Protein AF-A0A7W8JD58-F1 (afdb_monomer_lite)

Foldseek 3Di:
DQDDLVNLVVVPPDPPQQQPDPVLVVLVVQLSVLVNVLVVCPPPPDSPVSVVSNVVSVVVNVVCCVPPPSSVVD

Structure (mmCIF, N/CA/C/O backbone):
data_AF-A0A7W8JD58-F1
#
_entry.id   AF-A0A7W8JD58-F1
#
loop_
_atom_site.group_PDB
_atom_site.id
_atom_site.type_symbol
_atom_site.label_atom_id
_atom_site.label_alt_id
_atom_site.label_comp_id
_atom_site.label_asym_id
_atom_site.label_entity_id
_atom_site.label_seq_id
_atom_site.pdbx_PDB_ins_code
_atom_site.Cartn_x
_atom_site.Cartn_y
_atom_site.Cartn_z
_atom_site.occupancy
_atom_site.B_iso_or_equiv
_atom_site.auth_seq_id
_atom_site.auth_comp_id
_atom_site.auth_asym_id
_atom_site.auth_atom_id
_atom_site.pdbx_PDB_model_num
ATOM 1 N N . MET A 1 1 ? 7.650 11.096 -16.627 1.00 53.97 1 MET A N 1
ATOM 2 C CA . MET A 1 1 ? 6.947 11.926 -15.628 1.00 53.97 1 MET A CA 1
ATOM 3 C C . MET A 1 1 ? 7.280 11.360 -14.258 1.00 53.97 1 MET A C 1
ATOM 5 O O . MET A 1 1 ? 7.095 10.164 -14.079 1.00 53.97 1 MET A O 1
ATOM 9 N N . LEU A 1 2 ? 7.873 12.148 -13.358 1.00 62.25 2 LEU A N 1
ATOM 10 C CA . LEU A 1 2 ? 8.107 11.728 -11.973 1.00 62.25 2 LEU A CA 1
ATOM 11 C C . LEU A 1 2 ? 6.905 12.178 -11.154 1.00 62.25 2 LEU A C 1
ATOM 13 O O . LEU A 1 2 ? 6.658 13.376 -11.053 1.00 62.25 2 LEU A O 1
ATOM 17 N N . MET A 1 3 ? 6.156 11.231 -10.606 1.00 68.12 3 MET A N 1
ATOM 18 C CA . MET A 1 3 ? 5.052 11.556 -9.717 1.00 68.12 3 MET A CA 1
ATOM 19 C C . MET A 1 3 ? 5.615 11.839 -8.326 1.00 68.12 3 MET A C 1
ATOM 21 O O . MET A 1 3 ? 6.361 11.019 -7.775 1.00 68.12 3 MET A O 1
ATOM 25 N N . ASN A 1 4 ? 5.302 13.009 -7.772 1.00 68.62 4 ASN A N 1
ATOM 26 C CA . ASN A 1 4 ? 5.637 13.330 -6.388 1.00 68.62 4 ASN A CA 1
ATOM 27 C C . ASN A 1 4 ? 4.501 12.897 -5.442 1.00 68.62 4 ASN A C 1
ATOM 29 O O . ASN A 1 4 ? 3.385 12.599 -5.865 1.00 68.62 4 ASN A O 1
ATOM 33 N N . GLN A 1 5 ? 4.803 12.803 -4.148 1.00 63.31 5 GLN A N 1
ATOM 34 C CA . GLN A 1 5 ? 3.859 12.289 -3.151 1.00 63.31 5 GLN A CA 1
ATOM 35 C C . GLN A 1 5 ? 2.608 13.168 -3.023 1.00 63.31 5 GLN A C 1
ATOM 37 O O . GLN A 1 5 ? 1.509 12.641 -2.888 1.00 63.31 5 GLN A O 1
ATOM 42 N N . SER A 1 6 ? 2.758 14.489 -3.134 1.00 65.00 6 SER A N 1
ATOM 43 C CA . SER A 1 6 ? 1.642 15.435 -3.068 1.00 65.00 6 SER A CA 1
ATOM 44 C C . SER A 1 6 ? 0.673 15.275 -4.243 1.00 65.00 6 SER A C 1
ATOM 46 O O . SER A 1 6 ? -0.534 15.350 -4.043 1.00 65.00 6 SER A O 1
ATOM 48 N N . GLN A 1 7 ? 1.178 14.995 -5.451 1.00 65.19 7 GLN A N 1
ATOM 49 C CA . GLN A 1 7 ? 0.371 14.691 -6.642 1.00 65.19 7 GLN A CA 1
ATOM 50 C C . GLN A 1 7 ? -0.394 13.372 -6.499 1.00 65.19 7 GLN A C 1
ATOM 52 O O . GLN A 1 7 ? -1.558 13.294 -6.871 1.00 65.19 7 GLN A O 1
ATOM 57 N N . LEU A 1 8 ? 0.241 12.351 -5.915 1.00 65.56 8 LEU A N 1
ATOM 58 C CA . LEU A 1 8 ? -0.410 11.069 -5.647 1.00 65.56 8 LEU A CA 1
ATOM 59 C C . LEU A 1 8 ? -1.547 11.218 -4.618 1.00 65.56 8 LEU A C 1
ATOM 61 O O . LEU A 1 8 ? -2.639 10.692 -4.814 1.00 65.56 8 LEU A O 1
ATOM 65 N N . LEU A 1 9 ? -1.301 11.973 -3.544 1.00 62.47 9 LEU A N 1
ATOM 66 C CA . LEU A 1 9 ? -2.288 12.250 -2.498 1.00 62.47 9 LEU A CA 1
ATOM 67 C C . LEU A 1 9 ? -3.474 13.064 -3.029 1.00 62.47 9 LEU A C 1
ATOM 69 O O . LEU A 1 9 ? -4.617 12.768 -2.708 1.00 62.47 9 LEU A O 1
ATOM 73 N N . SER A 1 10 ? -3.213 14.054 -3.885 1.00 62.59 10 SER A N 1
ATOM 74 C CA . SER A 1 10 ? -4.270 14.864 -4.508 1.00 62.59 10 SER A CA 1
ATOM 75 C C . SER A 1 10 ? -5.063 14.115 -5.586 1.00 62.59 10 SER A C 1
ATOM 77 O O . SER A 1 10 ? -6.218 14.457 -5.820 1.00 62.59 10 SER A O 1
ATOM 79 N N . SER A 1 11 ? -4.508 13.055 -6.187 1.00 60.81 11 SER A N 1
ATOM 80 C CA . SER A 1 11 ? -5.266 12.133 -7.048 1.00 60.81 11 SER A CA 1
ATOM 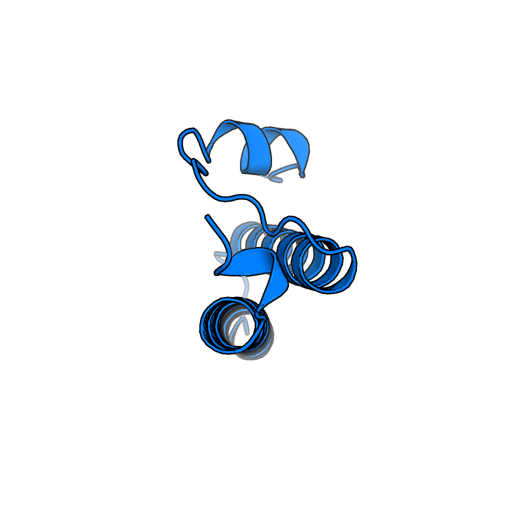81 C C . SER A 1 11 ? -6.138 11.121 -6.291 1.00 60.81 11 SER A C 1
ATOM 83 O O . SER A 1 11 ? -6.794 10.303 -6.935 1.00 60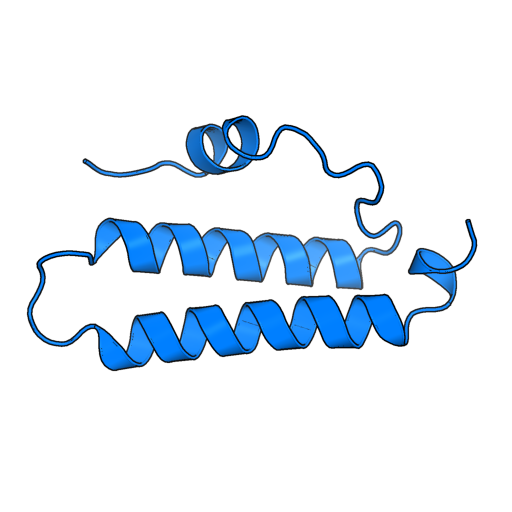.81 11 SER A O 1
ATOM 85 N N . TRP A 1 12 ? -6.181 11.175 -4.953 1.00 65.31 12 TRP A N 1
ATOM 86 C CA . TRP A 1 12 ? -6.947 10.255 -4.102 1.00 65.31 12 TRP A CA 1
ATOM 87 C C . TRP A 1 12 ? -8.116 10.970 -3.389 1.00 65.31 12 TRP A C 1
ATOM 89 O O . TRP A 1 12 ? -8.095 11.131 -2.170 1.00 65.31 12 TRP A O 1
ATOM 99 N N . PRO A 1 13 ? -9.142 11.445 -4.123 1.00 45.22 13 PRO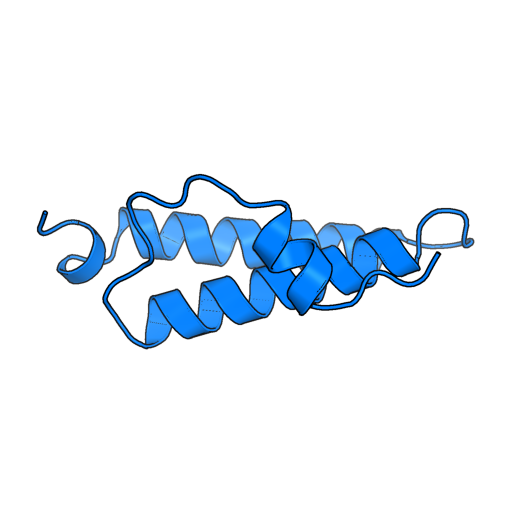 A N 1
ATOM 100 C CA . PRO A 1 13 ? -10.100 12.426 -3.608 1.00 45.22 13 PRO A CA 1
ATOM 101 C C . PRO A 1 13 ? -11.114 11.905 -2.577 1.00 45.22 13 PRO A C 1
ATOM 103 O O . PRO A 1 13 ? -11.806 12.725 -1.995 1.00 45.22 13 PRO A O 1
ATOM 106 N N . ASN A 1 14 ? -11.210 10.598 -2.311 1.00 48.44 14 ASN A N 1
ATOM 107 C CA . ASN 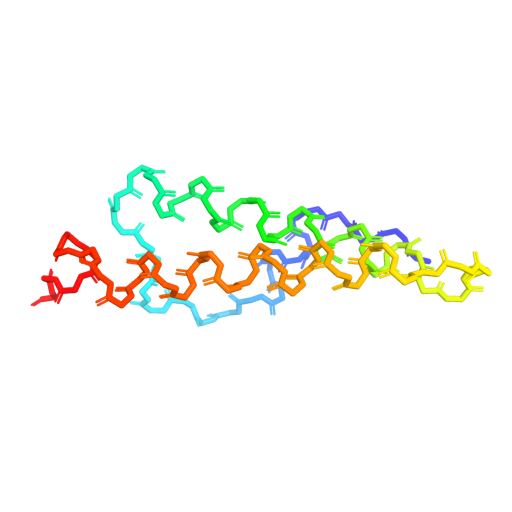A 1 14 ? -12.204 10.039 -1.384 1.00 48.44 14 ASN A CA 1
ATOM 108 C C . ASN A 1 14 ? -11.601 8.940 -0.501 1.00 48.44 14 ASN A C 1
ATOM 110 O O . ASN A 1 14 ? -11.725 7.752 -0.791 1.00 48.44 14 ASN A O 1
ATOM 114 N N . LEU A 1 15 ? -10.959 9.336 0.594 1.00 50.06 15 LEU A N 1
ATOM 115 C CA . LEU A 1 15 ? -10.744 8.459 1.744 1.00 50.06 15 LEU A CA 1
ATOM 116 C C . LEU A 1 15 ? -11.646 8.966 2.868 1.00 50.06 15 LEU A C 1
ATOM 118 O O . LEU A 1 15 ? -11.179 9.613 3.797 1.00 50.06 15 LEU A O 1
ATOM 122 N N . GLU A 1 16 ? -12.942 8.667 2.791 1.00 48.19 16 GLU A N 1
ATOM 123 C CA . GLU A 1 16 ? -13.864 8.882 3.920 1.00 48.19 16 GLU A CA 1
ATOM 124 C C . GLU A 1 16 ? -13.501 8.022 5.147 1.00 48.19 16 GLU A C 1
ATOM 126 O O . GLU A 1 16 ? -14.127 8.146 6.191 1.00 48.19 16 GLU A O 1
ATOM 131 N N . LYS A 1 17 ? -12.462 7.181 5.049 1.00 56.03 17 LYS A N 1
ATOM 132 C CA . LYS A 1 17 ? -11.870 6.440 6.162 1.00 56.03 17 LYS A CA 1
ATOM 133 C C . LYS A 1 17 ? -10.353 6.389 6.005 1.00 56.03 17 LYS A C 1
ATOM 135 O O . LYS A 1 17 ? -9.797 5.412 5.507 1.00 56.03 17 LYS A O 1
ATOM 140 N N . TRP A 1 18 ? -9.669 7.474 6.365 1.00 61.44 18 TRP A N 1
ATOM 141 C CA . TRP A 1 18 ? -8.263 7.331 6.742 1.00 61.44 18 TRP A CA 1
ATOM 142 C C . TRP A 1 18 ? -8.202 6.438 7.987 1.00 61.44 18 TRP A C 1
ATOM 144 O O . TRP A 1 18 ? -9.059 6.589 8.857 1.00 61.44 18 TRP A O 1
ATOM 154 N N . PRO A 1 19 ? -7.225 5.525 8.101 1.00 62.16 19 PRO A N 1
ATOM 155 C CA . PRO A 1 19 ? -7.030 4.796 9.344 1.00 62.16 19 PRO A CA 1
ATOM 156 C C . PRO A 1 19 ? -6.815 5.791 10.488 1.00 62.16 19 PRO A C 1
ATOM 158 O O . PRO A 1 19 ? -5.958 6.668 10.386 1.00 62.16 19 PRO A O 1
ATOM 161 N N . GLU A 1 20 ? -7.587 5.665 11.565 1.00 68.94 20 GLU A N 1
ATOM 162 C CA . GLU A 1 20 ? -7.500 6.586 12.707 1.00 68.94 20 GLU A CA 1
ATOM 163 C C . GLU A 1 20 ? -6.335 6.260 13.651 1.00 68.94 20 GLU A C 1
ATOM 165 O O . GLU A 1 20 ? -5.994 7.052 14.529 1.00 68.94 20 GLU A O 1
ATOM 170 N N . CYS A 1 21 ? -5.701 5.094 13.489 1.00 84.12 21 CYS A N 1
ATOM 171 C CA . CYS A 1 21 ? -4.554 4.700 14.297 1.00 84.12 21 CYS A CA 1
ATOM 172 C C . CYS A 1 21 ? -3.213 4.940 13.583 1.00 84.12 21 CYS A C 1
ATOM 174 O O . CYS A 1 21 ? -3.095 4.828 12.361 1.00 84.12 21 CYS A O 1
ATOM 176 N N . ASP A 1 22 ? -2.173 5.191 14.383 1.00 84.81 22 ASP A N 1
ATOM 177 C CA . ASP A 1 22 ? -0.814 5.468 13.901 1.00 84.81 22 ASP A CA 1
ATOM 178 C C . ASP A 1 22 ? -0.255 4.354 12.998 1.00 84.81 22 ASP A C 1
ATOM 180 O O . ASP A 1 22 ? 0.401 4.628 11.995 1.00 84.81 22 ASP A O 1
ATOM 184 N N . GLU A 1 23 ? -0.551 3.089 13.312 1.00 85.25 23 GLU A N 1
ATOM 185 C CA . GLU A 1 23 ? -0.106 1.940 12.517 1.00 85.25 23 GLU A CA 1
ATOM 186 C C . GLU A 1 23 ? -0.736 1.936 11.115 1.00 85.25 23 GLU A C 1
ATOM 188 O O . GLU A 1 23 ? -0.037 1.770 10.114 1.00 85.25 23 GLU A O 1
ATOM 193 N N . GLY A 1 24 ? -2.041 2.195 11.018 1.00 84.62 24 GLY A N 1
ATOM 194 C CA . GLY A 1 24 ? -2.734 2.301 9.739 1.00 84.62 24 GLY A CA 1
ATOM 195 C C . GLY A 1 24 ? -2.251 3.494 8.906 1.00 84.62 24 GLY A C 1
ATOM 196 O O . GLY A 1 24 ? -2.118 3.383 7.681 1.00 84.62 24 GLY A O 1
ATOM 197 N N . ILE A 1 25 ? -1.903 4.613 9.553 1.00 84.38 25 ILE A N 1
ATOM 198 C CA . ILE A 1 25 ? -1.284 5.771 8.890 1.00 84.38 25 ILE A CA 1
ATOM 199 C C . ILE A 1 25 ? 0.075 5.386 8.286 1.00 84.38 25 ILE A C 1
ATOM 201 O O . ILE A 1 25 ? 0.347 5.713 7.126 1.00 84.38 25 ILE A O 1
ATOM 205 N N . GLU A 1 26 ? 0.920 4.662 9.020 1.00 87.19 26 GLU A N 1
ATOM 206 C CA . GLU A 1 26 ? 2.228 4.211 8.525 1.00 87.19 26 GLU A CA 1
ATOM 207 C C . GLU A 1 26 ? 2.114 3.189 7.382 1.00 87.19 26 GLU A C 1
ATOM 209 O O . GLU A 1 26 ? 2.857 3.265 6.393 1.00 87.19 26 GLU A O 1
ATOM 214 N N . LEU A 1 27 ? 1.137 2.281 7.445 1.00 87.56 27 LEU A N 1
ATOM 215 C CA . LEU A 1 27 ? 0.837 1.351 6.352 1.00 87.56 27 LEU A CA 1
ATOM 216 C C . LEU A 1 27 ? 0.358 2.089 5.098 1.00 87.56 27 LEU A C 1
ATOM 218 O O . LEU A 1 27 ? 0.838 1.817 3.994 1.00 87.56 27 LEU A O 1
ATOM 222 N N . THR A 1 28 ? -0.504 3.092 5.269 1.00 84.50 28 THR A N 1
ATOM 223 C CA . THR A 1 28 ? -0.976 3.949 4.172 1.00 84.50 28 THR A CA 1
ATOM 224 C C . THR A 1 28 ? 0.185 4.714 3.535 1.00 84.50 28 THR A C 1
ATOM 226 O O . THR A 1 28 ? 0.333 4.733 2.311 1.00 84.50 28 THR A O 1
ATOM 229 N N . ARG A 1 29 ? 1.082 5.297 4.343 1.00 85.94 29 ARG A N 1
ATOM 230 C CA . ARG A 1 29 ? 2.301 5.968 3.853 1.00 85.94 29 ARG A CA 1
ATOM 231 C C . ARG A 1 29 ? 3.200 5.013 3.067 1.00 85.94 29 ARG A C 1
ATOM 233 O O . ARG A 1 29 ? 3.705 5.383 2.002 1.00 85.94 29 ARG A O 1
ATOM 240 N N . SER A 1 30 ? 3.373 3.790 3.564 1.00 88.75 30 SER A N 1
ATOM 241 C CA . SER A 1 30 ? 4.174 2.748 2.915 1.00 88.75 30 SER A CA 1
ATOM 242 C C . SER A 1 30 ? 3.590 2.338 1.562 1.00 88.75 30 SER A C 1
ATOM 244 O O . SER A 1 30 ? 4.317 2.291 0.567 1.00 88.75 30 SER A O 1
ATOM 246 N N . PHE A 1 31 ? 2.272 2.142 1.491 1.00 88.50 31 PHE A N 1
ATOM 247 C CA . PHE A 1 31 ? 1.561 1.874 0.242 1.00 88.50 31 PHE A CA 1
ATOM 248 C C . PHE A 1 31 ? 1.726 3.015 -0.769 1.00 88.50 31 PHE A C 1
ATOM 250 O O . PHE A 1 31 ? 2.145 2.785 -1.904 1.00 88.50 31 PHE A O 1
ATOM 257 N N . LEU A 1 32 ? 1.500 4.265 -0.360 1.00 85.75 32 LEU A N 1
ATOM 258 C CA . LEU A 1 32 ? 1.648 5.429 -1.241 1.00 85.75 32 LEU A CA 1
ATOM 259 C C . LEU A 1 32 ? 3.081 5.575 -1.780 1.00 85.75 32 LEU A C 1
ATOM 261 O O . LEU A 1 3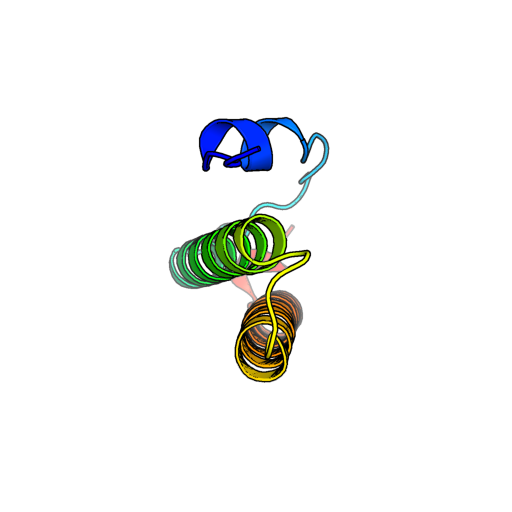2 ? 3.286 5.914 -2.952 1.00 85.75 32 LEU A O 1
ATOM 265 N N . LYS A 1 33 ? 4.092 5.275 -0.957 1.00 88.00 33 LYS A N 1
ATOM 266 C CA . LYS A 1 33 ? 5.490 5.222 -1.402 1.00 88.00 33 LYS A CA 1
ATOM 267 C C . LYS A 1 33 ? 5.691 4.145 -2.474 1.00 88.00 33 LYS A C 1
ATOM 269 O O . LYS A 1 33 ? 6.289 4.444 -3.511 1.00 88.00 33 LYS A O 1
ATOM 274 N N . ALA A 1 34 ? 5.157 2.940 -2.270 1.00 88.81 34 ALA A N 1
ATOM 275 C CA . ALA A 1 34 ? 5.247 1.847 -3.237 1.00 88.81 34 ALA A CA 1
ATOM 276 C C . ALA A 1 34 ? 4.527 2.174 -4.559 1.00 88.81 34 ALA A C 1
ATOM 278 O O . ALA A 1 34 ? 5.076 1.921 -5.634 1.00 88.81 34 ALA A O 1
ATOM 279 N N . VAL A 1 35 ? 3.355 2.823 -4.512 1.00 86.94 35 VAL A N 1
ATOM 280 C CA . VAL A 1 35 ? 2.646 3.311 -5.712 1.00 86.94 35 VAL A CA 1
ATOM 281 C C . VAL A 1 35 ? 3.526 4.285 -6.490 1.00 86.94 35 VAL A C 1
ATOM 283 O O . VAL A 1 35 ? 3.729 4.112 -7.694 1.00 86.94 35 VAL A O 1
ATOM 286 N N . ARG A 1 36 ? 4.100 5.284 -5.807 1.00 85.44 36 ARG A N 1
ATOM 287 C CA . ARG A 1 36 ? 4.995 6.270 -6.427 1.00 85.44 36 ARG A CA 1
ATOM 288 C C . ARG A 1 36 ? 6.177 5.594 -7.122 1.00 85.44 36 ARG A C 1
ATOM 290 O O . ARG A 1 36 ? 6.510 5.932 -8.257 1.00 85.44 36 ARG A O 1
ATOM 297 N N . GLU A 1 37 ? 6.818 4.643 -6.453 1.00 87.62 37 GLU A N 1
ATOM 298 C CA . GLU A 1 37 ? 7.966 3.912 -6.997 1.00 87.62 37 GLU A CA 1
ATOM 299 C C . GLU A 1 37 ? 7.572 3.004 -8.170 1.00 87.62 37 GLU A C 1
ATOM 301 O O . GLU A 1 37 ? 8.292 2.944 -9.172 1.00 87.62 37 GLU A O 1
ATOM 306 N N . CYS A 1 38 ? 6.403 2.366 -8.111 1.00 87.38 38 CYS A N 1
ATOM 307 C CA . CYS A 1 38 ? 5.871 1.564 -9.208 1.00 87.38 38 CYS A CA 1
ATOM 308 C C . CYS A 1 38 ? 5.562 2.430 -10.441 1.00 87.38 38 CYS A C 1
ATOM 310 O O . CYS A 1 38 ? 6.010 2.109 -11.542 1.00 87.38 38 CYS A O 1
ATOM 312 N N . VAL A 1 39 ? 4.884 3.571 -10.275 1.00 85.19 39 VAL A N 1
ATOM 313 C CA . VAL A 1 39 ? 4.584 4.497 -11.384 1.00 85.19 39 VAL A CA 1
ATOM 314 C C . VAL A 1 39 ? 5.866 5.064 -11.999 1.00 85.19 39 VAL A C 1
ATOM 316 O O . VAL A 1 39 ? 6.031 5.038 -13.218 1.00 85.19 39 VAL A O 1
ATOM 319 N N . ASN A 1 40 ? 6.833 5.477 -11.175 1.00 84.81 40 ASN A N 1
ATOM 320 C CA . ASN A 1 40 ? 8.124 6.011 -11.637 1.00 84.81 40 ASN A CA 1
ATOM 321 C C . ASN A 1 40 ? 9.038 4.957 -12.301 1.00 84.81 40 ASN A C 1
ATOM 323 O O . ASN A 1 40 ? 10.122 5.283 -12.811 1.00 84.81 40 ASN A O 1
ATOM 327 N N . THR A 1 41 ? 8.644 3.682 -12.273 1.00 85.94 41 THR A N 1
ATOM 328 C CA . THR A 1 41 ? 9.365 2.581 -12.922 1.00 85.94 41 THR A CA 1
ATOM 329 C C . THR A 1 41 ? 8.625 1.983 -14.116 1.00 85.94 41 THR A C 1
ATOM 331 O O . THR A 1 41 ? 9.202 1.141 -14.807 1.00 85.94 41 THR A O 1
ATOM 334 N N . LEU A 1 42 ? 7.416 2.460 -14.437 1.00 82.50 42 LEU A N 1
ATOM 335 C CA . LEU A 1 42 ? 6.716 2.089 -15.669 1.00 82.50 42 LEU A CA 1
ATOM 336 C C . LEU A 1 42 ? 7.591 2.382 -16.900 1.00 82.50 42 LEU A C 1
ATOM 338 O O . LEU A 1 42 ? 8.241 3.421 -16.994 1.00 82.50 42 LEU A O 1
ATOM 342 N N . GLY A 1 43 ? 7.641 1.428 -17.832 1.00 78.50 43 GLY A N 1
ATOM 343 C CA . GLY A 1 43 ? 8.471 1.506 -19.040 1.00 78.50 43 GLY A CA 1
ATOM 344 C C . GLY A 1 43 ? 9.938 1.084 -18.866 1.00 78.50 43 GLY A C 1
ATOM 345 O O . GLY A 1 43 ? 10.651 0.971 -19.860 1.00 78.50 43 GLY A O 1
ATOM 346 N N . LYS A 1 44 ? 10.409 0.793 -17.643 1.00 83.44 44 LYS A N 1
ATOM 347 C CA . LYS A 1 44 ? 11.761 0.247 -17.409 1.00 83.44 44 LYS A CA 1
ATOM 348 C C . LYS A 1 44 ? 11.768 -1.284 -17.526 1.00 83.44 44 LYS A C 1
ATOM 350 O O . LYS A 1 44 ? 10.783 -1.950 -17.211 1.00 83.44 44 LYS A O 1
ATOM 355 N N . ARG A 1 45 ? 12.896 -1.876 -17.945 1.00 72.62 45 ARG A N 1
ATOM 356 C CA . ARG A 1 45 ? 13.085 -3.341 -17.891 1.00 72.62 45 ARG A CA 1
ATOM 357 C C . ARG A 1 45 ? 13.161 -3.791 -16.418 1.00 72.62 45 ARG A C 1
ATOM 359 O O . ARG A 1 45 ? 13.868 -3.165 -15.639 1.00 72.62 45 ARG A O 1
ATOM 366 N N . ARG A 1 46 ? 12.483 -4.900 -16.073 1.00 73.38 46 ARG A N 1
ATOM 367 C CA . ARG A 1 46 ? 12.423 -5.552 -14.736 1.00 73.38 46 ARG A CA 1
ATOM 368 C C . ARG A 1 46 ? 11.701 -4.749 -13.632 1.00 73.38 46 ARG A C 1
ATOM 370 O O . ARG A 1 46 ? 12.326 -4.220 -12.722 1.00 73.38 46 ARG A O 1
ATOM 377 N N . THR A 1 47 ? 10.366 -4.746 -13.654 1.00 80.50 47 THR A N 1
ATOM 378 C CA . THR A 1 47 ? 9.513 -4.098 -12.629 1.00 80.50 47 THR A CA 1
ATOM 379 C C . THR A 1 47 ? 8.819 -5.079 -11.673 1.00 80.50 47 THR A C 1
ATOM 381 O O . THR A 1 47 ? 7.966 -4.665 -10.891 1.00 80.50 47 THR A O 1
ATOM 384 N N . SER A 1 48 ? 9.127 -6.379 -11.738 1.00 82.50 48 SER A N 1
ATOM 385 C CA . SER A 1 48 ? 8.438 -7.418 -10.953 1.00 82.50 48 SER A CA 1
ATOM 386 C C . SER A 1 48 ? 8.542 -7.185 -9.444 1.00 82.50 48 SER A C 1
ATOM 388 O O . SER A 1 48 ? 7.528 -7.255 -8.760 1.00 82.50 48 SER A O 1
ATOM 390 N N . GLY A 1 49 ? 9.725 -6.811 -8.943 1.00 87.00 49 GLY A N 1
ATOM 391 C CA . GLY A 1 49 ? 9.925 -6.499 -7.523 1.00 87.00 49 GLY A CA 1
ATOM 392 C C . GLY A 1 49 ? 9.079 -5.317 -7.039 1.00 87.00 49 GLY A C 1
ATOM 393 O O . GLY A 1 49 ? 8.460 -5.402 -5.988 1.00 87.00 49 GLY A O 1
ATOM 394 N N . ARG A 1 50 ? 8.959 -4.253 -7.845 1.00 88.50 50 ARG A N 1
ATOM 395 C CA . ARG A 1 50 ? 8.148 -3.071 -7.495 1.00 88.50 50 ARG A CA 1
ATOM 396 C C . ARG A 1 50 ? 6.652 -3.355 -7.494 1.00 88.50 50 ARG A C 1
ATOM 398 O O . ARG A 1 50 ? 5.929 -2.831 -6.658 1.00 88.50 50 ARG A O 1
ATOM 405 N N . ARG A 1 51 ? 6.188 -4.216 -8.403 1.00 86.69 51 ARG A N 1
ATOM 406 C CA . ARG A 1 51 ? 4.796 -4.688 -8.398 1.00 86.69 51 ARG A CA 1
ATOM 407 C C . ARG A 1 51 ? 4.508 -5.579 -7.190 1.00 86.69 51 ARG A C 1
ATOM 409 O O . ARG A 1 51 ? 3.448 -5.445 -6.595 1.00 86.69 51 ARG A O 1
ATOM 416 N N . ALA A 1 52 ? 5.444 -6.452 -6.819 1.00 90.31 52 ALA A N 1
ATOM 417 C CA . ALA A 1 52 ? 5.313 -7.283 -5.625 1.00 90.31 52 ALA A CA 1
ATOM 418 C C . ALA A 1 52 ? 5.269 -6.433 -4.343 1.00 90.31 52 ALA A C 1
ATOM 420 O O . ALA A 1 52 ? 4.399 -6.645 -3.508 1.00 90.31 52 ALA A O 1
ATOM 421 N N . GLU A 1 53 ? 6.143 -5.431 -4.225 1.00 91.81 53 GLU A N 1
ATOM 422 C CA . GLU A 1 53 ? 6.162 -4.474 -3.109 1.00 91.81 53 GLU A CA 1
ATOM 423 C C . GLU A 1 53 ? 4.858 -3.661 -3.017 1.00 91.81 53 GLU A C 1
ATOM 425 O O . GLU A 1 53 ? 4.295 -3.501 -1.933 1.00 91.81 53 GLU A O 1
ATOM 430 N N . LEU A 1 54 ? 4.321 -3.216 -4.158 1.00 90.25 54 LEU A N 1
ATOM 431 C CA . LEU A 1 54 ? 3.017 -2.553 -4.225 1.00 90.25 54 LEU A CA 1
ATOM 432 C C . LEU A 1 54 ? 1.883 -3.456 -3.716 1.00 90.25 54 LEU A C 1
ATOM 434 O O . LEU A 1 54 ? 1.079 -3.026 -2.894 1.00 90.25 54 LEU A O 1
ATOM 438 N N . LEU A 1 55 ? 1.824 -4.706 -4.181 1.00 90.44 55 LEU A N 1
ATOM 439 C CA . LEU A 1 55 ? 0.804 -5.662 -3.740 1.00 90.44 55 LEU A CA 1
ATOM 440 C C . LEU A 1 55 ? 0.938 -5.996 -2.252 1.00 90.44 55 LEU A C 1
ATOM 442 O O . LEU A 1 55 ? -0.062 -6.086 -1.547 1.00 90.44 55 LEU A O 1
ATOM 446 N N . TRP A 1 56 ? 2.168 -6.157 -1.764 1.00 93.44 56 TRP A N 1
ATOM 447 C CA . TRP A 1 56 ? 2.428 -6.462 -0.361 1.00 93.44 56 TRP A CA 1
ATOM 448 C C . TRP A 1 56 ? 1.985 -5.322 0.563 1.00 93.44 56 TRP A C 1
ATOM 450 O O . TRP A 1 56 ? 1.251 -5.561 1.519 1.00 93.44 56 TRP A O 1
ATOM 460 N N . THR A 1 57 ? 2.361 -4.081 0.241 1.00 90.75 57 THR A N 1
ATOM 461 C CA . THR A 1 57 ? 1.968 -2.901 1.031 1.00 90.75 57 THR A CA 1
ATOM 462 C C . THR A 1 57 ? 0.462 -2.641 0.990 1.00 90.75 57 THR A C 1
ATOM 464 O O . THR A 1 57 ? -0.115 -2.274 2.011 1.00 90.75 57 THR A O 1
ATOM 467 N N . TYR A 1 58 ? -0.193 -2.897 -0.147 1.00 87.56 58 TYR A N 1
ATOM 468 C CA . TYR A 1 58 ? -1.652 -2.842 -0.252 1.00 87.56 58 TYR A CA 1
ATOM 469 C C . TYR A 1 58 ? -2.330 -3.884 0.647 1.00 87.56 58 TYR A C 1
ATOM 471 O O . TYR A 1 58 ? -3.203 -3.538 1.439 1.00 87.56 58 TYR A O 1
ATOM 479 N N . ASN A 1 59 ? -1.898 -5.147 0.573 1.00 88.12 59 ASN A N 1
ATOM 480 C CA . ASN A 1 59 ? -2.476 -6.221 1.381 1.00 88.12 59 ASN A CA 1
ATOM 481 C C . ASN A 1 59 ? -2.293 -5.973 2.880 1.00 88.12 59 ASN A C 1
ATOM 483 O O . ASN A 1 59 ? -3.222 -6.215 3.641 1.00 88.12 59 ASN A O 1
ATOM 487 N N . ALA A 1 60 ? -1.133 -5.462 3.303 1.00 88.88 60 ALA A N 1
ATOM 488 C CA . ALA A 1 60 ? -0.892 -5.114 4.701 1.00 88.88 60 ALA A CA 1
ATOM 489 C C . ALA A 1 60 ? -1.857 -4.020 5.192 1.00 88.88 60 ALA A C 1
ATOM 491 O O . ALA A 1 60 ? -2.422 -4.139 6.276 1.00 88.88 60 ALA A O 1
ATOM 492 N N . MET A 1 61 ? -2.100 -2.991 4.373 1.00 86.38 61 MET A N 1
ATOM 493 C CA . MET A 1 61 ? -3.066 -1.933 4.679 1.00 86.38 61 MET A CA 1
ATOM 494 C C . MET A 1 61 ? -4.497 -2.480 4.796 1.00 86.38 61 MET A C 1
ATOM 496 O O . MET A 1 61 ? -5.188 -2.160 5.760 1.00 86.38 61 MET A O 1
ATOM 500 N N . VAL A 1 62 ? -4.929 -3.331 3.856 1.00 83.06 62 VAL A N 1
ATOM 501 C CA . VAL A 1 62 ? -6.265 -3.959 3.881 1.00 83.06 62 VAL A CA 1
ATOM 502 C C . VAL A 1 62 ? -6.423 -4.868 5.100 1.00 83.06 62 VAL A C 1
ATOM 504 O O . VAL A 1 62 ? -7.368 -4.702 5.860 1.00 83.06 62 VAL A O 1
ATOM 507 N N . GLN A 1 63 ? -5.462 -5.759 5.355 1.00 86.56 63 GLN A N 1
ATOM 508 C CA . GLN A 1 63 ? -5.490 -6.658 6.515 1.00 86.56 63 GLN A CA 1
ATOM 509 C C . GLN A 1 63 ? -5.533 -5.899 7.842 1.00 86.56 63 GLN A C 1
ATOM 511 O O . GLN A 1 63 ? -6.238 -6.302 8.770 1.00 86.56 63 GLN A O 1
ATOM 516 N N . HIS A 1 64 ? -4.784 -4.799 7.946 1.00 86.31 64 HIS A N 1
ATOM 517 C CA . HIS A 1 64 ? -4.834 -3.947 9.124 1.00 86.31 64 HIS A CA 1
ATOM 518 C C . HIS A 1 64 ? -6.203 -3.278 9.258 1.00 86.31 64 HIS A C 1
ATOM 520 O O . HIS A 1 64 ? -6.790 -3.332 10.332 1.00 86.31 64 HIS A O 1
ATOM 526 N N . SER A 1 65 ? -6.745 -2.709 8.177 1.00 80.25 65 SER A N 1
ATOM 527 C CA . SER A 1 65 ? -8.091 -2.127 8.190 1.00 80.25 65 SER A CA 1
ATOM 528 C C . SER A 1 65 ? -9.140 -3.150 8.630 1.00 80.25 65 SER A C 1
ATOM 530 O O . SER A 1 65 ? -9.954 -2.844 9.488 1.00 80.25 65 SER A O 1
ATOM 532 N N . ASP A 1 66 ? -9.086 -4.382 8.126 1.00 81.00 66 ASP A N 1
ATOM 533 C CA . ASP A 1 66 ? -10.063 -5.430 8.450 1.00 81.00 66 ASP A CA 1
ATOM 534 C C . ASP A 1 66 ? -9.982 -5.900 9.914 1.00 81.00 66 ASP A C 1
ATOM 536 O O . ASP A 1 66 ? -10.977 -6.341 10.489 1.00 81.00 66 ASP A O 1
ATOM 540 N N . SER A 1 67 ? -8.806 -5.813 10.543 1.00 83.94 67 SER A N 1
ATOM 541 C CA . SER A 1 67 ? -8.559 -6.350 11.892 1.00 83.94 67 SER A CA 1
ATOM 542 C C . SER A 1 67 ? -8.477 -5.291 12.996 1.00 83.94 67 SER A C 1
ATOM 544 O O . SER A 1 67 ? -8.663 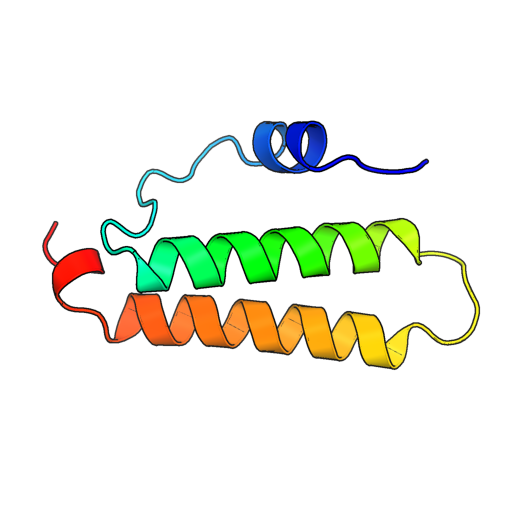-5.606 14.177 1.00 83.94 67 SER A O 1
ATOM 546 N N . CYS A 1 68 ? -8.216 -4.031 12.650 1.00 83.50 68 CYS A N 1
ATOM 547 C CA . CYS A 1 68 ? -7.987 -2.966 13.613 1.00 83.50 68 CYS A CA 1
ATOM 548 C C . CYS A 1 68 ? -9.306 -2.413 14.150 1.00 83.50 68 CYS A C 1
ATOM 550 O O . CYS A 1 68 ? -10.028 -1.694 13.464 1.00 83.50 68 CYS A O 1
ATOM 552 N N . LYS A 1 69 ? -9.586 -2.685 15.428 1.00 78.94 69 LYS A N 1
ATOM 553 C CA . LYS A 1 69 ? -10.780 -2.166 16.112 1.00 78.94 69 LYS A CA 1
ATOM 554 C C . LYS A 1 69 ? -10.879 -0.644 16.036 1.00 78.94 69 LYS A C 1
ATOM 556 O O . LYS A 1 69 ? -11.924 -0.149 15.663 1.00 78.94 69 LYS A O 1
ATOM 561 N N . LYS A 1 70 ? -9.779 0.085 16.256 1.00 75.81 70 LYS A N 1
ATOM 562 C CA . LYS A 1 70 ? -9.765 1.558 16.175 1.00 75.81 70 LYS A CA 1
ATOM 563 C C . LYS A 1 70 ? -10.092 2.105 14.783 1.00 75.81 70 LYS A C 1
ATOM 565 O O . LYS A 1 70 ? -10.616 3.196 14.683 1.00 75.81 70 LYS A O 1
ATOM 570 N N . CYS A 1 71 ? -9.758 1.374 13.718 1.00 71.75 71 CYS A N 1
ATOM 571 C CA . CYS A 1 71 ? -10.101 1.787 12.352 1.00 71.75 71 CYS A CA 1
ATOM 572 C C . CYS A 1 71 ? -11.520 1.358 11.943 1.00 71.75 71 CYS A C 1
ATOM 574 O O . CYS A 1 71 ? -12.046 1.873 10.961 1.00 71.75 71 CYS A O 1
ATOM 576 N N . ASN A 1 72 ? -12.117 0.408 12.671 1.00 66.50 72 ASN A N 1
ATOM 577 C CA . ASN A 1 72 ? -13.447 -0.147 12.407 1.00 66.50 72 ASN A CA 1
ATOM 578 C C . ASN A 1 72 ? -14.532 0.371 13.364 1.00 66.50 72 ASN A C 1
ATOM 580 O O . ASN A 1 72 ? -15.718 0.177 13.098 1.00 66.50 72 ASN A O 1
ATOM 584 N N . GLU A 1 73 ? -14.143 1.008 14.466 1.00 64.00 73 GLU A N 1
ATOM 585 C CA . GLU A 1 73 ? -15.009 1.736 15.393 1.00 64.00 73 GLU A CA 1
ATOM 586 C C . GLU A 1 73 ? -15.365 3.090 14.766 1.00 64.00 73 GLU A C 1
ATOM 588 O O . GLU A 1 73 ? -14.798 4.124 15.094 1.00 64.00 73 GLU A O 1
ATOM 593 N N . ASN A 1 74 ? -16.275 3.039 13.794 1.00 51.84 74 ASN A N 1
ATOM 594 C CA . ASN A 1 74 ? -16.948 4.194 13.202 1.00 51.84 74 ASN A CA 1
ATOM 595 C C . ASN A 1 74 ? -18.103 4.675 14.087 1.00 51.84 74 ASN A C 1
ATOM 597 O O . ASN A 1 74 ? -18.870 3.806 14.564 1.00 51.84 74 ASN A O 1
#

pLDDT: mean 77.33, std 12.7, range [45.22, 93.44]

Secondary structure (DSSP, 8-state):
----HHHHHHT----S---SSHHHHHHHHHHHHHHHHHHTTTTSS--HHHHHHHHHHHHHHHHHHHH-HHHH--

Radius of gyration: 13.49 Å; chains: 1; bounding box: 30×23×35 Å

Sequence (74 aa):
MLMNQSQLLSSWPNLEKWPECDEGIELTRSFLKAVRECVNTLGKRRTSGRRAELLWTYNAMVQHSDSCKKCNEN

Organism: NCBI:txid2051959